Protein AF-A0A921F370-F1 (afdb_monomer_lite)

pLDDT: mean 75.68, std 11.94, range [37.0, 89.0]

Structure (mmCIF, N/CA/C/O backbone):
data_AF-A0A921F370-F1
#
_entry.id   AF-A0A921F370-F1
#
loop_
_atom_site.group_PDB
_atom_site.id
_atom_site.type_symbol
_atom_site.label_atom_id
_atom_site.label_alt_id
_atom_site.label_comp_id
_atom_site.label_asym_id
_atom_site.label_entity_id
_atom_site.label_seq_id
_atom_site.pdbx_PDB_ins_code
_atom_site.Cartn_x
_atom_site.Cartn_y
_atom_site.Cartn_z
_atom_site.occupancy
_atom_site.B_iso_or_equiv
_atom_site.auth_seq_id
_atom_site.auth_comp_id
_atom_site.auth_asym_id
_atom_site.auth_atom_id
_atom_site.pdbx_PDB_model_num
ATOM 1 N N . MET A 1 1 ? 22.109 23.827 -42.192 1.00 37.00 1 MET A N 1
ATOM 2 C CA . MET A 1 1 ? 22.769 22.874 -41.279 1.00 37.00 1 MET A CA 1
ATOM 3 C C . MET A 1 1 ? 21.914 22.791 -40.028 1.00 37.00 1 MET A C 1
ATOM 5 O O . MET A 1 1 ? 22.037 23.634 -39.156 1.00 37.00 1 MET A O 1
ATOM 9 N N . THR A 1 2 ? 20.949 21.877 -40.011 1.00 47.75 2 THR A N 1
ATOM 10 C CA . THR A 1 2 ? 20.129 21.580 -38.831 1.00 47.75 2 THR A CA 1
ATOM 11 C C . THR A 1 2 ? 20.802 20.440 -38.087 1.00 47.75 2 THR A C 1
ATOM 13 O O . THR A 1 2 ? 20.832 19.311 -38.572 1.00 47.75 2 THR A O 1
ATOM 16 N N . GLU A 1 3 ? 21.402 20.778 -36.955 1.00 40.38 3 GLU A N 1
ATOM 17 C CA . GLU A 1 3 ? 22.002 19.849 -36.009 1.00 40.38 3 GLU A CA 1
ATOM 18 C C . GLU A 1 3 ? 20.870 19.059 -35.333 1.00 40.38 3 GLU A C 1
ATOM 20 O O . GLU A 1 3 ? 20.044 19.623 -34.616 1.00 40.38 3 GLU A O 1
ATOM 25 N N . GLN A 1 4 ? 20.762 17.763 -35.640 1.00 41.47 4 GLN A N 1
ATOM 26 C CA . GLN A 1 4 ? 19.918 16.845 -34.877 1.00 41.47 4 GLN A CA 1
ATOM 27 C C . GLN A 1 4 ? 20.595 16.595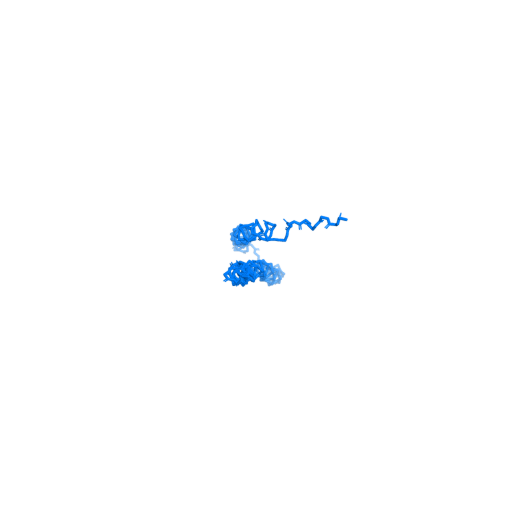 -33.531 1.00 41.47 4 GLN A C 1
ATOM 29 O O . GLN A 1 4 ? 21.703 16.065 -33.485 1.00 41.47 4 GLN A O 1
ATOM 34 N N . ALA A 1 5 ? 19.923 16.964 -32.443 1.00 44.94 5 ALA A N 1
ATOM 35 C CA . ALA A 1 5 ? 20.360 16.630 -31.097 1.00 44.94 5 ALA A CA 1
ATOM 36 C C . ALA A 1 5 ? 20.245 15.107 -30.865 1.00 44.94 5 ALA A C 1
ATOM 38 O O . ALA A 1 5 ? 19.146 14.559 -31.009 1.00 44.94 5 ALA A O 1
ATOM 39 N N . PRO A 1 6 ? 21.316 14.403 -30.455 1.00 48.66 6 PRO A N 1
ATOM 40 C CA . PRO A 1 6 ? 21.228 13.017 -30.013 1.00 48.66 6 PRO A CA 1
ATOM 41 C C . PRO A 1 6 ? 20.713 12.985 -28.563 1.00 48.66 6 PRO A C 1
ATOM 43 O O . PRO A 1 6 ? 21.480 12.812 -27.624 1.00 48.66 6 PRO A O 1
ATOM 46 N N . GLY A 1 7 ? 19.415 13.236 -28.361 1.00 49.53 7 GLY A N 1
ATOM 47 C CA . GLY A 1 7 ? 18.818 13.351 -27.018 1.00 49.53 7 GLY A CA 1
ATOM 48 C C . GLY A 1 7 ? 17.972 12.158 -26.561 1.00 49.53 7 GLY A C 1
ATOM 49 O O . GLY A 1 7 ? 17.786 11.973 -25.364 1.00 49.53 7 GLY A O 1
ATOM 50 N N . GLY A 1 8 ? 17.466 11.339 -27.490 1.00 54.97 8 GLY A N 1
ATOM 51 C CA . GLY A 1 8 ? 16.468 10.308 -27.175 1.00 54.97 8 GLY A CA 1
ATOM 52 C C . GLY A 1 8 ? 17.023 9.146 -26.353 1.00 54.97 8 GLY A C 1
ATOM 53 O O . GLY A 1 8 ? 16.539 8.873 -25.263 1.00 54.97 8 GLY A O 1
ATOM 54 N N . SER A 1 9 ? 18.080 8.488 -26.829 1.00 55.62 9 SER A N 1
ATOM 55 C CA . SER A 1 9 ? 18.563 7.248 -26.206 1.00 55.62 9 SER A CA 1
ATOM 56 C C . SER A 1 9 ? 19.241 7.446 -24.845 1.00 55.62 9 SER A C 1
ATOM 58 O O . SER A 1 9 ? 19.215 6.545 -24.022 1.00 55.62 9 SER A O 1
ATOM 60 N N . GLY A 1 10 ? 19.856 8.606 -24.585 1.00 56.28 10 GLY A N 1
ATOM 61 C CA . GLY A 1 10 ? 20.553 8.868 -23.316 1.00 56.28 10 GLY A CA 1
ATOM 62 C C . GLY A 1 10 ? 19.616 9.215 -22.155 1.00 56.28 10 GLY A C 1
ATOM 63 O O . GLY A 1 10 ? 19.874 8.814 -21.024 1.00 56.28 10 GLY A O 1
ATOM 64 N N . ALA A 1 11 ? 18.520 9.926 -22.439 1.00 57.53 11 ALA A N 1
ATOM 65 C CA . ALA A 1 11 ? 17.501 10.260 -21.447 1.00 57.53 11 ALA A CA 1
ATOM 66 C C . ALA A 1 11 ? 16.686 9.020 -21.039 1.00 57.53 11 ALA A C 1
ATOM 68 O O . ALA A 1 11 ? 16.521 8.761 -19.853 1.00 57.53 11 ALA A O 1
ATOM 69 N N . LEU A 1 12 ? 16.298 8.185 -22.012 1.00 57.19 12 LEU A N 1
ATOM 70 C CA . LEU A 1 12 ? 15.541 6.948 -21.765 1.00 57.19 12 LEU A CA 1
ATOM 71 C C . LEU A 1 12 ? 16.307 5.957 -20.866 1.00 57.19 12 LEU A C 1
ATOM 73 O O . LEU A 1 12 ? 15.733 5.343 -19.969 1.00 57.19 12 LEU A O 1
ATOM 77 N N . LYS A 1 13 ? 17.628 5.870 -21.048 1.00 55.50 13 LYS A N 1
ATOM 78 C CA . LYS A 1 13 ? 18.533 5.000 -20.280 1.00 55.50 13 LYS A CA 1
ATOM 79 C C . LYS A 1 13 ? 18.715 5.445 -18.826 1.00 55.50 13 LYS A C 1
ATOM 81 O O . LYS A 1 13 ? 18.933 4.620 -17.941 1.00 55.50 13 LYS A O 1
ATOM 86 N N . ALA A 1 14 ? 18.635 6.752 -18.574 1.00 59.56 14 ALA A N 1
ATOM 87 C CA . ALA A 1 14 ? 18.689 7.313 -17.227 1.00 59.56 14 ALA A CA 1
ATOM 88 C C . ALA A 1 14 ? 17.364 7.127 -16.466 1.00 59.56 14 ALA A C 1
ATOM 90 O O . ALA A 1 14 ? 17.381 7.030 -15.239 1.00 59.56 14 ALA A O 1
ATOM 91 N N . ASP A 1 15 ? 16.239 7.019 -17.179 1.00 67.62 15 ASP A N 1
ATOM 92 C CA . ASP A 1 15 ? 14.904 6.950 -16.581 1.00 67.62 15 ASP A CA 1
ATOM 93 C C . ASP A 1 15 ? 14.536 5.547 -16.058 1.00 67.62 15 ASP A C 1
ATOM 95 O O . ASP A 1 15 ? 13.873 5.448 -15.026 1.00 67.62 15 ASP A O 1
ATOM 99 N N . SER A 1 16 ? 14.999 4.449 -16.677 1.00 74.00 16 SER A N 1
ATOM 100 C CA . SER A 1 16 ? 14.668 3.079 -16.216 1.00 74.00 16 SER A CA 1
ATOM 101 C C . SER A 1 16 ? 15.132 2.785 -14.765 1.00 74.00 16 SER A C 1
ATOM 103 O O . SER A 1 16 ? 14.300 2.392 -13.937 1.00 74.00 16 SER A O 1
ATOM 105 N N . PRO A 1 17 ? 16.387 3.084 -14.358 1.00 76.81 17 PRO A N 1
ATOM 106 C CA . PRO A 1 17 ? 16.826 2.940 -12.961 1.00 76.81 17 PRO A CA 1
ATOM 107 C C . PRO A 1 17 ? 16.069 3.850 -11.981 1.00 76.81 17 PRO A C 1
ATOM 109 O O . PRO A 1 17 ? 15.836 3.483 -10.824 1.00 76.81 17 PRO A O 1
ATOM 112 N N . VAL A 1 18 ? 15.667 5.042 -12.436 1.00 81.75 18 VAL A N 1
ATOM 113 C CA . VAL A 1 18 ? 14.876 5.993 -11.641 1.00 81.75 18 VAL A CA 1
ATOM 114 C C . VAL A 1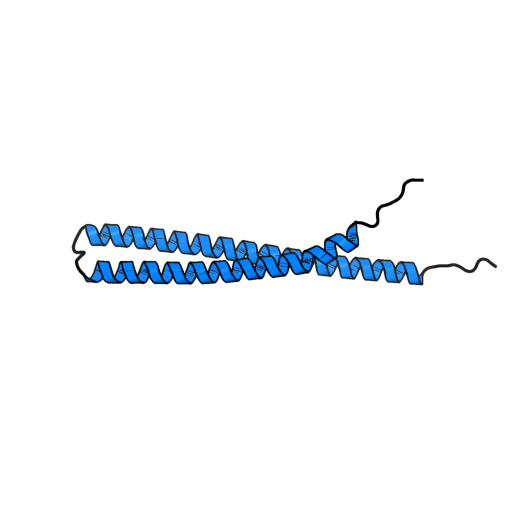 18 ? 13.475 5.438 -11.389 1.00 81.75 18 VAL A C 1
ATOM 116 O O . VAL A 1 18 ? 13.001 5.485 -10.254 1.00 81.75 18 VAL A O 1
ATOM 119 N N . LEU A 1 19 ? 12.834 4.847 -12.401 1.00 79.12 19 LEU A N 1
ATOM 120 C CA . LEU A 1 19 ? 11.514 4.222 -12.277 1.00 79.12 19 LEU A CA 1
ATOM 121 C C . LEU A 1 19 ? 11.533 3.005 -11.345 1.00 79.12 19 LEU A C 1
ATOM 123 O O . LEU A 1 19 ? 10.628 2.861 -10.523 1.00 79.12 19 LEU A O 1
ATOM 127 N N . GLN A 1 20 ? 12.574 2.171 -11.404 1.00 80.69 20 GLN A N 1
ATOM 128 C CA . GLN A 1 20 ? 12.743 1.046 -10.473 1.00 80.69 20 GLN A CA 1
ATOM 129 C C . GLN A 1 20 ? 12.940 1.523 -9.030 1.00 80.69 20 GLN A C 1
ATOM 131 O O . GLN A 1 20 ? 12.311 1.001 -8.108 1.00 80.69 20 GLN A O 1
ATOM 136 N N . THR A 1 21 ? 13.759 2.559 -8.835 1.00 81.88 21 THR A N 1
ATOM 137 C CA . THR A 1 21 ? 13.966 3.179 -7.518 1.00 81.88 21 THR A CA 1
ATOM 138 C C . THR A 1 21 ? 12.663 3.766 -6.974 1.00 81.88 21 THR A C 1
ATOM 140 O O . THR A 1 21 ? 12.327 3.564 -5.807 1.00 81.88 21 THR A O 1
ATOM 143 N N . ALA A 1 22 ? 11.893 4.452 -7.822 1.00 77.88 22 ALA A N 1
ATOM 144 C CA . ALA A 1 22 ? 10.595 5.006 -7.458 1.00 77.88 22 ALA A CA 1
ATOM 145 C C . ALA A 1 22 ? 9.590 3.908 -7.075 1.00 77.88 22 ALA A C 1
ATOM 147 O O . ALA A 1 22 ? 8.915 4.042 -6.056 1.00 77.88 22 ALA A O 1
ATOM 148 N N . ALA A 1 23 ? 9.530 2.804 -7.828 1.00 80.25 23 ALA A N 1
ATOM 149 C CA . ALA A 1 23 ? 8.680 1.661 -7.494 1.00 80.25 23 ALA A CA 1
ATOM 150 C C . ALA A 1 23 ? 9.051 1.059 -6.128 1.00 80.25 23 ALA A C 1
ATOM 152 O O . ALA A 1 23 ? 8.174 0.868 -5.289 1.00 80.25 23 ALA A O 1
ATOM 153 N N . GLY A 1 24 ? 10.346 0.865 -5.855 1.00 83.50 24 GLY A N 1
ATOM 154 C CA . GLY A 1 24 ? 10.812 0.387 -4.549 1.00 83.50 24 GLY A CA 1
ATOM 155 C C . GLY A 1 24 ? 10.479 1.343 -3.395 1.00 83.50 24 GLY A C 1
ATOM 156 O O . GLY A 1 24 ? 10.118 0.904 -2.303 1.00 83.50 24 GLY A O 1
ATOM 157 N N . HIS A 1 25 ? 10.527 2.658 -3.627 1.00 81.88 25 HIS A N 1
ATOM 158 C CA . HIS A 1 25 ? 10.097 3.644 -2.632 1.00 81.88 25 HIS A CA 1
ATOM 159 C C . HIS A 1 25 ? 8.587 3.565 -2.352 1.00 81.88 25 HIS A C 1
ATOM 161 O O . HIS A 1 25 ? 8.158 3.702 -1.203 1.00 81.88 25 HIS A O 1
ATOM 167 N N . VAL A 1 26 ? 7.773 3.321 -3.383 1.00 82.56 26 VAL A N 1
ATOM 168 C CA . VAL A 1 26 ? 6.325 3.105 -3.235 1.00 82.56 26 VAL A CA 1
ATOM 169 C C . VAL A 1 26 ? 6.045 1.837 -2.428 1.00 82.56 26 VAL A C 1
ATOM 171 O O . VAL A 1 26 ? 5.231 1.894 -1.506 1.00 82.56 26 VAL A O 1
ATOM 174 N N . ASP A 1 27 ? 6.754 0.739 -2.698 1.00 82.12 27 ASP A N 1
ATOM 175 C CA . ASP A 1 27 ? 6.629 -0.507 -1.929 1.00 82.12 27 ASP A CA 1
ATOM 176 C C . ASP A 1 27 ? 6.957 -0.278 -0.444 1.00 82.12 27 ASP A C 1
ATOM 178 O O . ASP A 1 27 ? 6.154 -0.600 0.432 1.00 82.12 27 ASP A O 1
ATOM 182 N N . SER A 1 28 ? 8.089 0.371 -0.152 1.00 86.44 28 SER A N 1
ATOM 183 C CA . SER A 1 28 ? 8.498 0.679 1.225 1.00 86.44 28 SER A CA 1
ATOM 184 C C . SER A 1 28 ? 7.501 1.602 1.939 1.00 86.44 28 SER A C 1
ATOM 186 O O . SER A 1 28 ? 7.176 1.403 3.112 1.00 86.44 28 SER A O 1
ATOM 188 N N . THR A 1 29 ? 6.945 2.582 1.222 1.00 82.69 29 THR A N 1
ATOM 189 C CA . THR A 1 29 ? 5.894 3.459 1.757 1.00 82.69 29 THR A CA 1
ATOM 190 C C . THR A 1 29 ? 4.623 2.667 2.079 1.00 82.69 29 THR A C 1
ATOM 192 O O . THR A 1 29 ? 4.011 2.879 3.127 1.00 82.69 29 THR A O 1
ATOM 195 N N . ASN A 1 30 ? 4.236 1.726 1.215 1.00 81.56 30 ASN A N 1
ATOM 196 C CA . ASN A 1 30 ? 3.080 0.856 1.421 1.00 81.56 30 ASN A CA 1
ATOM 197 C C . ASN A 1 30 ? 3.253 -0.067 2.645 1.00 81.56 30 ASN A C 1
ATOM 199 O O . ASN A 1 30 ? 2.311 -0.255 3.420 1.00 81.56 30 ASN A O 1
ATOM 203 N N . GLU A 1 31 ? 4.458 -0.595 2.868 1.00 86.19 31 GLU A N 1
ATOM 204 C CA . GLU A 1 31 ? 4.796 -1.370 4.071 1.00 86.19 31 GLU A CA 1
ATOM 205 C C . GLU A 1 31 ? 4.699 -0.520 5.345 1.00 86.19 31 GLU A C 1
ATOM 207 O O . GLU A 1 31 ? 4.058 -0.930 6.318 1.00 86.19 31 GLU A O 1
ATOM 212 N N . ALA A 1 32 ? 5.267 0.690 5.332 1.00 84.56 32 ALA A N 1
ATOM 213 C CA . ALA A 1 32 ? 5.215 1.610 6.468 1.00 84.56 32 ALA A CA 1
ATOM 214 C C . ALA A 1 32 ? 3.771 1.996 6.828 1.00 84.56 32 ALA A C 1
ATOM 216 O O . ALA A 1 32 ? 3.385 1.979 8.000 1.00 84.56 32 ALA A O 1
ATOM 217 N N . ILE A 1 33 ? 2.951 2.286 5.814 1.00 83.75 33 ILE A N 1
ATOM 218 C CA . ILE A 1 33 ? 1.518 2.544 5.975 1.00 83.75 33 ILE A CA 1
ATOM 219 C C . ILE A 1 33 ? 0.832 1.323 6.589 1.00 83.75 33 ILE A C 1
ATOM 221 O O . ILE A 1 33 ? 0.152 1.460 7.601 1.00 83.75 33 ILE A O 1
ATOM 225 N N . SER A 1 34 ? 1.054 0.122 6.053 1.00 82.62 34 SER A N 1
ATOM 226 C CA . SER A 1 34 ? 0.455 -1.115 6.576 1.00 82.62 34 SER A CA 1
ATOM 227 C C . SER A 1 34 ? 0.801 -1.365 8.052 1.00 82.62 34 SER A C 1
ATOM 229 O O . SER A 1 34 ? -0.068 -1.753 8.843 1.00 82.62 34 SER A O 1
ATOM 231 N N . GLY A 1 35 ? 2.039 -1.069 8.457 1.00 88.19 35 GLY A N 1
ATOM 232 C CA . GLY A 1 35 ? 2.463 -1.110 9.858 1.00 88.19 35 GLY A CA 1
ATOM 233 C C . GLY A 1 35 ? 1.703 -0.110 10.733 1.00 88.19 35 GLY A C 1
ATOM 234 O O . GLY A 1 35 ? 1.162 -0.484 11.776 1.00 88.19 35 GLY A O 1
ATOM 235 N N . GLN A 1 36 ? 1.584 1.140 10.283 1.00 85.69 36 GLN A N 1
ATOM 236 C CA . GLN A 1 36 ? 0.848 2.178 11.009 1.00 85.69 36 GLN A CA 1
ATOM 237 C C . GLN A 1 36 ? -0.638 1.836 11.150 1.00 85.69 36 GLN A C 1
ATOM 239 O O . GLN A 1 36 ? -1.235 2.059 12.203 1.00 85.69 36 GLN A O 1
ATOM 244 N N . LEU A 1 37 ? -1.236 1.256 10.111 1.00 82.81 37 LEU A N 1
ATOM 245 C CA . LEU A 1 37 ? -2.635 0.847 10.129 1.00 82.81 37 LEU A CA 1
ATOM 246 C C . LEU A 1 37 ? -2.882 -0.283 11.135 1.00 82.81 37 LEU A C 1
ATOM 248 O O . LEU A 1 37 ? -3.868 -0.254 11.872 1.00 82.81 37 LEU A O 1
ATOM 252 N N . THR A 1 38 ? -1.954 -1.239 11.206 1.00 86.06 38 THR A N 1
ATOM 253 C CA . THR A 1 38 ? -1.972 -2.325 12.198 1.00 86.06 38 THR A CA 1
ATOM 254 C C . THR A 1 38 ? -1.846 -1.774 13.617 1.00 86.06 38 THR A C 1
ATOM 256 O O . THR A 1 38 ? -2.595 -2.176 14.507 1.00 86.06 38 THR A O 1
ATOM 259 N N . TYR A 1 39 ? -0.946 -0.810 13.825 1.00 87.88 39 TYR A N 1
ATOM 260 C CA . TYR A 1 39 ? -0.777 -0.141 15.113 1.00 87.88 39 TYR A CA 1
ATOM 261 C C . TYR A 1 39 ? -2.054 0.583 15.557 1.00 87.88 39 TYR A C 1
ATOM 263 O O . TYR A 1 39 ? -2.524 0.367 16.674 1.00 87.88 39 TYR A O 1
ATOM 271 N N . VAL A 1 40 ? -2.647 1.397 14.675 1.00 83.12 40 VAL A N 1
ATOM 272 C CA . VAL A 1 40 ? -3.899 2.110 14.967 1.00 83.12 40 VAL A CA 1
ATOM 273 C C . VAL A 1 40 ? -4.996 1.119 15.335 1.00 83.12 40 VAL A C 1
ATOM 275 O O . VAL A 1 40 ? -5.669 1.322 16.344 1.00 83.12 40 VAL A O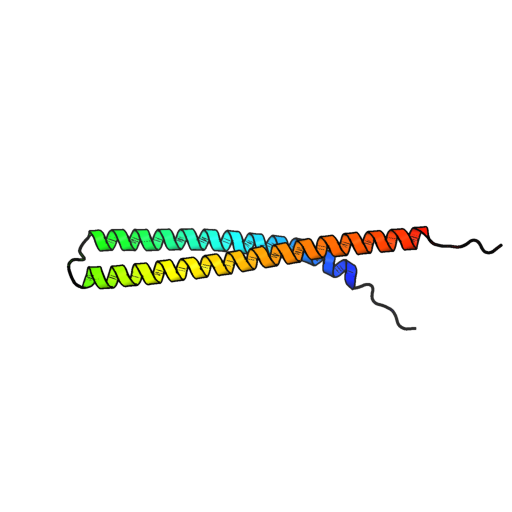 1
ATOM 278 N N . ARG A 1 41 ? -5.134 0.016 14.589 1.00 83.06 41 ARG A N 1
ATOM 279 C CA . ARG A 1 41 ? -6.113 -1.024 14.915 1.00 83.06 41 ARG A CA 1
ATOM 280 C C . ARG A 1 41 ? -5.871 -1.647 16.292 1.00 83.06 41 ARG A C 1
ATOM 282 O O . ARG A 1 41 ? -6.821 -1.788 17.050 1.00 83.06 41 ARG A O 1
ATOM 289 N N . GLY A 1 42 ? -4.622 -1.929 16.657 1.00 86.19 42 GLY A N 1
ATOM 290 C CA . GLY A 1 42 ? -4.284 -2.454 17.983 1.00 86.19 42 GLY A CA 1
ATOM 291 C C . GLY A 1 42 ? -4.670 -1.513 19.132 1.00 86.19 42 GLY A C 1
ATOM 292 O O . GLY A 1 42 ? -5.274 -1.950 20.111 1.00 86.19 42 GLY A O 1
ATOM 293 N N . VAL A 1 43 ? -4.387 -0.212 18.998 1.00 84.56 43 VAL A N 1
ATOM 294 C CA . VAL A 1 43 ? -4.797 0.811 19.984 1.00 84.56 43 VAL A CA 1
ATOM 295 C C . VAL A 1 43 ? -6.319 0.856 20.122 1.00 84.56 43 VAL A C 1
ATOM 297 O O . VAL A 1 43 ? -6.862 0.940 21.223 1.00 84.56 43 VAL A O 1
ATOM 300 N N . VAL A 1 44 ? -7.004 0.790 18.986 1.00 75.81 44 VAL A N 1
ATOM 301 C CA . VAL A 1 44 ? -8.458 0.851 18.862 1.00 75.81 44 VAL A CA 1
ATOM 302 C C . VAL A 1 44 ? -9.121 -0.383 19.497 1.00 75.81 44 VAL A C 1
ATOM 304 O O . VAL A 1 44 ? -10.035 -0.225 20.309 1.00 75.81 44 VAL A O 1
ATOM 307 N N . ASP A 1 45 ? -8.602 -1.587 19.251 1.00 79.94 45 ASP A N 1
ATOM 308 C CA . ASP A 1 45 ? -9.067 -2.837 19.872 1.00 79.94 45 ASP A CA 1
ATOM 309 C C . ASP A 1 45 ? -8.832 -2.848 21.396 1.00 79.94 45 ASP A C 1
ATOM 311 O O . ASP A 1 45 ? -9.704 -3.264 22.167 1.00 79.94 45 ASP A O 1
ATOM 315 N N . GLN A 1 46 ? -7.690 -2.326 21.858 1.00 82.31 46 GLN A N 1
ATOM 316 C CA . GLN A 1 46 ? -7.384 -2.202 23.286 1.00 82.31 46 GLN A CA 1
ATOM 317 C C . GLN A 1 46 ? -8.357 -1.255 24.005 1.00 82.31 46 GLN A C 1
ATOM 319 O O . GLN A 1 46 ? -8.755 -1.514 25.143 1.00 82.31 46 GLN A O 1
ATOM 324 N N . LEU A 1 47 ? -8.774 -0.176 23.338 1.00 74.69 47 LEU A N 1
ATOM 325 C CA . LEU A 1 47 ? -9.732 0.787 23.879 1.00 74.69 47 LEU A CA 1
ATOM 326 C C . LEU A 1 47 ? -11.161 0.218 23.918 1.00 74.69 47 LEU A C 1
ATOM 328 O O . LEU A 1 47 ? -11.888 0.440 24.890 1.00 74.69 47 LEU A O 1
ATOM 332 N N . ALA A 1 48 ? -11.546 -0.555 22.898 1.00 70.62 48 ALA A N 1
ATOM 333 C CA . ALA A 1 48 ? -12.847 -1.219 22.825 1.00 70.62 48 ALA A CA 1
ATOM 334 C C . ALA A 1 48 ? -13.026 -2.272 23.929 1.00 70.62 48 ALA A C 1
ATOM 336 O O . ALA A 1 48 ? -14.082 -2.322 24.566 1.00 70.62 48 ALA A O 1
ATOM 337 N N . GLY A 1 49 ? -11.978 -3.054 24.216 1.00 65.00 49 GLY A N 1
ATOM 338 C CA . GLY A 1 49 ? -11.975 -4.048 25.294 1.00 65.00 49 GLY A CA 1
ATOM 339 C C . GLY A 1 49 ? -12.133 -3.457 26.700 1.00 65.00 49 GLY A C 1
ATOM 340 O O . GLY A 1 49 ? -12.516 -4.173 27.623 1.00 65.00 49 GLY A O 1
ATOM 341 N N . ALA A 1 50 ? -11.881 -2.154 26.873 1.00 64.31 50 ALA A N 1
ATOM 342 C CA . ALA A 1 50 ? -11.872 -1.509 28.179 1.00 64.31 50 ALA A CA 1
ATOM 343 C C . ALA A 1 50 ? -13.222 -0.913 28.627 1.00 64.31 50 ALA A C 1
ATOM 345 O O . ALA A 1 50 ? -13.397 -0.745 29.834 1.00 64.31 50 ALA A O 1
ATOM 346 N N . SER A 1 51 ? -14.173 -0.554 27.739 1.00 62.03 51 SER A N 1
ATOM 347 C CA . SER A 1 51 ? -15.410 0.144 28.196 1.00 62.03 51 SER A CA 1
ATOM 348 C C . SER A 1 51 ? -16.586 0.335 27.216 1.00 62.03 51 SER A C 1
ATOM 350 O O . SER A 1 51 ? -17.505 1.092 27.524 1.00 62.03 51 SER A O 1
ATOM 352 N N . TRP A 1 52 ? -16.637 -0.293 26.041 1.00 61.12 52 TRP A N 1
ATOM 353 C CA . TRP A 1 52 ? -17.601 0.139 25.014 1.00 61.12 52 TRP A CA 1
ATOM 354 C C . TRP A 1 52 ? -18.812 -0.805 24.946 1.00 61.12 52 TRP A C 1
ATOM 356 O O . TRP A 1 52 ? -18.828 -1.755 24.173 1.00 61.12 52 TRP A O 1
ATOM 366 N N . GLN A 1 53 ? -19.841 -0.561 25.768 1.00 67.88 53 GLN A N 1
ATOM 367 C CA . GLN A 1 53 ? -21.121 -1.290 25.714 1.00 67.88 53 GLN A CA 1
ATOM 368 C C . GLN A 1 53 ? -22.232 -0.429 25.090 1.00 67.88 53 GLN A C 1
ATOM 370 O O . GLN A 1 53 ? -22.316 0.774 25.328 1.00 67.88 53 GLN A O 1
ATOM 375 N N . GLY A 1 54 ? -23.113 -1.051 24.299 1.00 72.00 54 GLY A N 1
ATOM 376 C CA . GLY A 1 54 ? -24.291 -0.398 23.714 1.00 72.00 54 GLY A CA 1
ATOM 377 C C . GLY A 1 54 ? -24.014 0.353 22.405 1.00 72.00 54 GLY A C 1
ATOM 378 O O . GLY A 1 54 ? -23.317 -0.145 21.525 1.00 72.00 54 GLY A O 1
ATOM 379 N N . SER A 1 55 ? -24.581 1.553 22.248 1.00 70.44 55 SER A N 1
ATOM 380 C CA . SER A 1 55 ? -24.523 2.354 21.009 1.00 70.44 55 SER A CA 1
ATOM 381 C C . SER A 1 55 ? -23.102 2.735 20.568 1.00 70.44 55 SER A C 1
ATOM 383 O O . SER A 1 55 ? -22.849 2.858 19.368 1.00 70.44 55 SER A O 1
ATOM 385 N N . ALA A 1 56 ? -22.166 2.858 21.515 1.00 70.06 56 ALA A N 1
ATOM 386 C CA . ALA A 1 56 ? -20.752 3.111 21.236 1.00 70.06 56 ALA A CA 1
ATOM 387 C C . ALA A 1 56 ? -20.087 1.953 20.470 1.00 70.06 56 ALA A C 1
ATOM 389 O O . ALA A 1 56 ? -19.292 2.199 19.566 1.00 70.06 56 ALA A O 1
ATOM 390 N N . ALA A 1 57 ? -20.461 0.700 20.761 1.00 73.25 57 ALA A N 1
ATOM 391 C CA . ALA A 1 57 ? -19.935 -0.472 20.059 1.00 73.25 57 ALA A CA 1
ATOM 392 C C . ALA A 1 57 ? -20.385 -0.507 18.589 1.00 73.25 57 ALA A C 1
ATOM 394 O O . ALA A 1 57 ? -19.594 -0.804 17.696 1.00 73.25 57 ALA A O 1
ATOM 395 N N . THR A 1 58 ? -21.639 -0.136 18.311 1.00 79.88 58 THR A N 1
ATOM 396 C CA . THR A 1 58 ? -22.161 -0.069 16.937 1.00 79.88 58 THR A CA 1
ATOM 397 C C . THR A 1 58 ? -21.498 1.042 16.126 1.00 79.88 58 THR A C 1
ATOM 399 O O . THR A 1 58 ? -21.140 0.830 14.968 1.00 79.88 58 THR A O 1
ATOM 402 N N . ALA A 1 59 ? -21.313 2.227 16.718 1.00 78.19 59 ALA A N 1
ATOM 403 C CA . ALA A 1 59 ? -20.610 3.330 16.062 1.00 78.19 59 ALA A CA 1
ATOM 404 C C . ALA A 1 59 ? -19.156 2.950 15.740 1.00 78.19 59 ALA A C 1
ATOM 406 O O . ALA A 1 59 ? -18.682 3.190 14.632 1.00 78.19 59 ALA A O 1
ATOM 407 N N . PHE A 1 60 ? -18.487 2.280 16.677 1.00 75.56 60 PHE A N 1
ATOM 408 C CA . PHE A 1 60 ? -17.137 1.764 16.502 1.00 75.56 60 PHE A CA 1
ATOM 409 C C . PHE A 1 60 ? -17.032 0.727 15.380 1.00 75.56 60 PHE A C 1
ATOM 411 O O . PHE A 1 60 ? -16.179 0.857 14.509 1.00 75.56 60 PHE A O 1
ATOM 418 N N . ALA A 1 61 ? -17.931 -0.261 15.341 1.00 80.56 61 ALA A N 1
ATOM 419 C CA . ALA A 1 61 ? -17.951 -1.268 14.278 1.00 80.56 61 ALA A CA 1
ATOM 420 C C . ALA A 1 61 ? -18.083 -0.632 12.882 1.00 80.56 61 ALA A C 1
ATOM 422 O O . ALA A 1 61 ? -17.479 -1.096 11.911 1.00 80.56 61 ALA A O 1
ATOM 423 N N . ARG A 1 62 ? -18.836 0.469 12.789 1.00 85.00 62 ARG A N 1
ATOM 424 C CA . ARG A 1 62 ? -18.987 1.244 11.555 1.00 85.00 62 ARG A CA 1
ATOM 425 C C . ARG A 1 62 ? -17.688 1.939 11.157 1.00 85.00 62 ARG A C 1
ATOM 427 O O . ARG A 1 62 ? -17.248 1.771 10.027 1.00 85.00 62 ARG A O 1
ATOM 434 N N . VAL A 1 63 ? -17.036 2.616 12.105 1.00 83.25 63 VAL A N 1
ATOM 435 C CA . VAL A 1 63 ? -15.719 3.237 11.889 1.00 83.25 63 VAL A CA 1
ATOM 436 C C . VAL A 1 63 ? -14.684 2.197 11.458 1.00 83.25 63 VAL A C 1
ATOM 438 O O . VAL A 1 63 ? -13.925 2.462 10.534 1.00 83.25 63 VAL A O 1
ATOM 441 N N . MET A 1 64 ? -14.686 1.002 12.054 1.00 83.25 64 MET A N 1
ATOM 442 C CA . MET A 1 64 ? -13.772 -0.075 11.658 1.00 83.25 64 MET A CA 1
ATOM 443 C C . MET A 1 64 ? -14.027 -0.581 10.240 1.00 83.25 64 MET A C 1
ATOM 445 O O . MET A 1 64 ? -13.081 -0.840 9.504 1.00 83.25 64 MET A O 1
ATOM 449 N N . THR A 1 65 ? -15.291 -0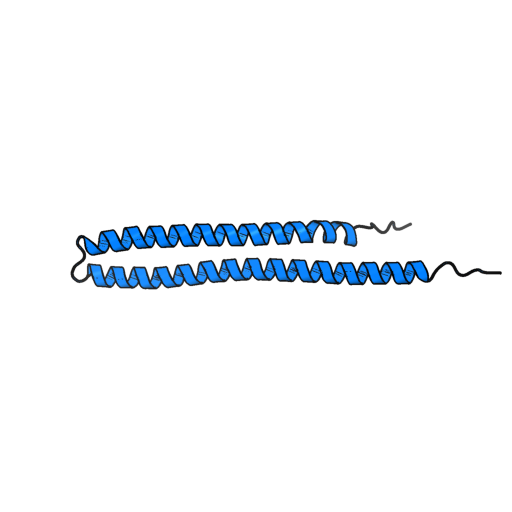.664 9.828 1.00 87.50 65 THR A N 1
ATOM 450 C CA . THR A 1 65 ? -15.647 -1.036 8.451 1.00 87.50 65 THR A CA 1
ATOM 451 C C . THR A 1 65 ? -15.181 0.027 7.453 1.00 87.50 65 THR A C 1
ATOM 453 O O . THR A 1 65 ? -14.589 -0.298 6.423 1.00 87.50 65 THR A O 1
ATOM 456 N N . ASP A 1 66 ? -15.416 1.304 7.765 1.00 83.44 66 ASP A N 1
ATOM 457 C CA . ASP A 1 66 ? -14.999 2.426 6.918 1.00 83.44 66 ASP A CA 1
ATOM 458 C C . ASP A 1 66 ? -13.469 2.519 6.826 1.00 83.44 66 ASP A C 1
ATOM 460 O O . ASP A 1 66 ? -12.916 2.755 5.748 1.00 83.44 66 ASP A O 1
ATOM 464 N N . TRP A 1 67 ? -12.787 2.272 7.945 1.00 80.81 67 TRP A N 1
ATOM 465 C CA . TRP A 1 67 ? -11.336 2.178 8.037 1.00 80.81 67 TRP A CA 1
ATOM 466 C C . TRP A 1 67 ? -10.777 1.070 7.146 1.00 80.81 67 TRP A C 1
ATOM 468 O O . TRP A 1 67 ? -9.935 1.354 6.296 1.00 80.81 67 TRP A O 1
ATOM 478 N N . ASP A 1 68 ? -11.278 -0.162 7.272 1.00 82.38 68 ASP A N 1
ATOM 479 C CA . ASP A 1 68 ? -10.822 -1.299 6.462 1.00 82.38 68 ASP A CA 1
ATOM 480 C C . ASP A 1 68 ? -10.997 -1.013 4.959 1.00 82.38 68 ASP A C 1
ATOM 482 O O . ASP A 1 68 ? -10.113 -1.299 4.146 1.00 82.38 68 ASP A O 1
ATOM 486 N N . GLY A 1 69 ? -12.095 -0.348 4.586 1.00 88.50 69 GLY A N 1
ATOM 487 C CA . GLY A 1 69 ? -12.317 0.122 3.220 1.00 88.50 69 GLY A CA 1
ATOM 488 C C . GLY A 1 69 ? -11.315 1.190 2.762 1.00 88.50 69 GLY A C 1
ATOM 489 O O . GLY A 1 69 ? -10.851 1.150 1.621 1.00 88.50 69 GLY A O 1
ATOM 490 N N . ALA A 1 70 ? -10.965 2.149 3.621 1.00 81.69 70 ALA A N 1
ATOM 491 C CA . ALA A 1 70 ? -9.971 3.177 3.310 1.00 81.69 70 ALA A CA 1
ATOM 492 C C . ALA A 1 70 ? -8.567 2.578 3.129 1.00 81.69 70 ALA A C 1
ATOM 494 O O . ALA A 1 70 ? -7.868 2.937 2.179 1.00 81.69 70 ALA A O 1
ATOM 495 N N . VAL A 1 71 ? -8.195 1.617 3.977 1.00 81.62 71 VAL A N 1
ATOM 496 C CA . VAL A 1 71 ? -6.934 0.869 3.889 1.00 81.62 71 VAL A CA 1
ATOM 497 C C . VAL A 1 71 ? -6.821 0.114 2.574 1.00 81.62 71 VAL A C 1
ATOM 499 O O . VAL A 1 71 ? -5.823 0.250 1.867 1.00 81.62 71 VAL A O 1
ATOM 502 N N . ALA A 1 72 ? -7.856 -0.645 2.211 1.00 85.81 72 ALA A N 1
ATOM 503 C CA . ALA A 1 72 ? -7.853 -1.414 0.973 1.00 85.81 72 ALA A CA 1
ATOM 504 C C . ALA A 1 72 ? -7.672 -0.514 -0.261 1.00 85.81 72 ALA A C 1
ATOM 506 O O . ALA A 1 72 ? -6.909 -0.847 -1.168 1.00 85.81 72 ALA A O 1
ATOM 507 N N . ARG A 1 73 ? -8.328 0.655 -0.280 1.00 88.12 73 ARG A N 1
ATOM 508 C CA . ARG A 1 73 ? -8.183 1.637 -1.367 1.00 88.12 73 ARG A CA 1
ATOM 509 C C . ARG A 1 73 ? -6.775 2.219 -1.433 1.00 88.12 73 ARG A C 1
ATOM 511 O O . ARG A 1 73 ? -6.231 2.330 -2.526 1.00 88.12 73 ARG A O 1
ATOM 518 N N . LEU A 1 74 ? -6.196 2.581 -0.288 1.00 85.56 74 LEU A N 1
ATOM 519 C CA . LEU A 1 74 ? -4.848 3.143 -0.218 1.00 85.56 74 LEU A CA 1
ATOM 520 C C . LEU A 1 74 ? -3.802 2.142 -0.720 1.00 85.56 74 LEU A C 1
ATOM 522 O O . LEU A 1 74 ? -3.041 2.464 -1.630 1.00 85.56 74 LEU A O 1
ATOM 526 N N . ASN A 1 75 ? -3.825 0.916 -0.196 1.00 82.44 75 ASN A N 1
ATOM 527 C CA . ASN A 1 75 ? -2.898 -0.136 -0.610 1.00 82.44 75 ASN A CA 1
ATOM 528 C C . ASN A 1 75 ? -3.070 -0.483 -2.095 1.00 82.44 75 ASN A C 1
ATOM 530 O O . ASN A 1 75 ? -2.086 -0.633 -2.813 1.00 82.44 75 ASN A O 1
ATOM 534 N N . GLY A 1 76 ? -4.314 -0.557 -2.582 1.00 87.12 76 GLY A N 1
ATOM 535 C CA . GLY A 1 76 ? -4.595 -0.799 -3.997 1.00 87.12 76 GLY A CA 1
ATOM 536 C C . GLY A 1 76 ? -4.055 0.303 -4.912 1.00 87.12 76 GLY A C 1
ATOM 537 O O . GLY A 1 76 ? -3.466 0.003 -5.948 1.00 87.12 76 GLY A O 1
ATOM 538 N N . ALA A 1 77 ? -4.201 1.572 -4.523 1.00 89.00 77 ALA A N 1
ATOM 539 C CA . ALA A 1 77 ? -3.666 2.695 -5.286 1.00 89.00 77 ALA A CA 1
ATOM 540 C C . ALA A 1 77 ? -2.130 2.675 -5.338 1.00 89.00 77 ALA A C 1
ATOM 542 O O . ALA A 1 77 ? -1.555 2.848 -6.411 1.00 89.00 77 ALA A O 1
ATOM 543 N N . LEU A 1 78 ? -1.464 2.421 -4.206 1.00 85.44 78 LEU A N 1
ATOM 544 C CA . LEU A 1 78 ? -0.001 2.341 -4.140 1.00 85.44 78 LEU A CA 1
ATOM 545 C C . LEU A 1 78 ? 0.542 1.161 -4.953 1.00 85.44 78 LEU A C 1
ATOM 547 O O . LEU A 1 78 ? 1.470 1.343 -5.738 1.00 85.44 78 LEU A O 1
ATOM 551 N N . ALA A 1 79 ? -0.077 -0.016 -4.838 1.00 84.25 79 ALA A N 1
ATOM 552 C CA . ALA A 1 79 ? 0.288 -1.178 -5.642 1.00 84.25 79 ALA A CA 1
ATOM 553 C C . ALA A 1 79 ? 0.113 -0.910 -7.146 1.00 84.25 79 ALA A C 1
ATOM 555 O O . ALA A 1 79 ? 0.993 -1.244 -7.933 1.00 84.25 79 ALA A O 1
ATOM 556 N N . GLY A 1 80 ? -0.981 -0.248 -7.542 1.00 87.31 80 GLY A N 1
ATOM 557 C CA . GLY A 1 80 ? -1.211 0.143 -8.934 1.00 87.31 80 GLY A CA 1
ATOM 558 C C . GLY A 1 80 ? -0.164 1.127 -9.463 1.00 87.31 80 GLY A C 1
ATOM 559 O O . GLY A 1 80 ? 0.289 0.991 -10.596 1.00 87.31 80 GLY A O 1
ATOM 560 N N . ILE A 1 81 ? 0.273 2.086 -8.641 1.00 82.12 81 ILE A N 1
ATOM 561 C CA . ILE A 1 81 ? 1.359 3.009 -9.003 1.00 82.12 81 ILE A CA 1
ATOM 562 C C . ILE A 1 81 ? 2.677 2.246 -9.181 1.00 82.12 81 ILE A C 1
ATOM 564 O O . ILE A 1 81 ? 3.362 2.453 -10.181 1.00 82.12 81 ILE A O 1
ATOM 568 N N . ALA A 1 82 ? 3.029 1.354 -8.250 1.00 81.12 82 ALA A N 1
ATOM 569 C CA . ALA A 1 82 ? 4.248 0.550 -8.346 1.00 81.12 82 ALA A CA 1
ATOM 570 C C . ALA A 1 82 ? 4.249 -0.346 -9.595 1.00 81.12 82 ALA A C 1
ATOM 572 O O . ALA A 1 82 ? 5.257 -0.422 -10.297 1.00 81.12 82 ALA A O 1
ATOM 573 N N . ASP A 1 83 ? 3.116 -0.979 -9.907 1.00 85.56 83 ASP A N 1
ATOM 574 C CA . ASP A 1 83 ? 2.965 -1.812 -11.101 1.00 85.56 83 ASP A CA 1
ATOM 575 C C . ASP A 1 83 ? 3.101 -0.987 -12.386 1.00 85.56 83 ASP A C 1
ATOM 577 O O . ASP A 1 83 ? 3.892 -1.329 -13.264 1.00 85.56 83 ASP A O 1
ATOM 581 N N . GLN A 1 84 ? 2.442 0.174 -12.458 1.00 84.19 84 GLN A N 1
ATOM 582 C CA . GLN A 1 84 ? 2.561 1.074 -13.606 1.00 84.19 84 GLN A CA 1
ATOM 583 C C . GLN A 1 84 ? 4.005 1.551 -13.819 1.00 84.19 84 GLN A C 1
ATOM 585 O O . GLN A 1 84 ? 4.458 1.642 -14.960 1.00 84.19 84 GLN A O 1
ATOM 590 N N . LEU A 1 85 ? 4.748 1.836 -12.745 1.00 83.38 85 LEU A N 1
ATOM 591 C CA . LEU A 1 85 ? 6.163 2.210 -12.831 1.00 83.38 85 LEU A CA 1
ATOM 592 C C . LEU A 1 85 ? 7.027 1.060 -13.366 1.00 83.38 85 LEU A C 1
ATOM 594 O O . LEU A 1 85 ? 7.898 1.299 -14.203 1.00 83.38 85 LEU A O 1
ATOM 598 N N . ARG A 1 86 ? 6.767 -0.180 -12.937 1.00 83.00 86 ARG A N 1
ATOM 599 C CA . ARG A 1 86 ? 7.479 -1.373 -13.426 1.00 83.00 86 ARG A CA 1
ATOM 600 C C . ARG A 1 86 ? 7.168 -1.668 -14.891 1.00 83.00 86 ARG A C 1
ATOM 602 O O . ARG A 1 86 ? 8.097 -1.920 -15.650 1.00 83.00 86 ARG A O 1
ATOM 609 N N . VAL A 1 87 ? 5.899 -1.581 -15.298 1.00 85.00 87 VAL A N 1
ATOM 610 C CA . VAL A 1 87 ? 5.479 -1.722 -16.705 1.00 85.00 87 VAL A CA 1
ATOM 611 C C . VAL A 1 87 ? 6.126 -0.648 -17.574 1.00 85.00 87 VAL A C 1
ATOM 613 O O . VAL A 1 87 ? 6.600 -0.934 -18.669 1.00 85.00 87 VAL A O 1
ATOM 616 N N . ASN A 1 88 ? 6.188 0.591 -17.087 1.00 79.06 88 ASN A N 1
ATOM 617 C CA . ASN A 1 88 ? 6.869 1.656 -17.813 1.00 79.06 88 ASN A CA 1
ATOM 618 C C . ASN A 1 88 ? 8.365 1.342 -17.957 1.00 79.06 88 ASN A C 1
ATOM 620 O O . ASN A 1 88 ? 8.878 1.418 -19.067 1.00 79.06 88 ASN A O 1
ATOM 624 N N . SER A 1 89 ? 9.043 0.928 -16.879 1.00 78.94 89 SER A N 1
ATOM 625 C CA . SER A 1 89 ? 10.461 0.530 -16.913 1.00 78.94 89 SER A CA 1
ATOM 626 C C . SER A 1 89 ? 10.728 -0.613 -17.901 1.00 78.94 89 SER A C 1
ATOM 628 O O . SER A 1 89 ? 11.626 -0.481 -18.726 1.00 78.94 89 SER A O 1
ATOM 630 N N . SER A 1 90 ? 9.924 -1.681 -17.902 1.00 79.69 90 SER A N 1
ATOM 631 C CA . SER A 1 90 ? 10.129 -2.808 -18.824 1.00 79.69 90 SER A CA 1
ATOM 632 C C . SER A 1 90 ? 9.871 -2.444 -20.287 1.00 79.69 90 SER A C 1
ATOM 634 O O . SER A 1 90 ? 10.589 -2.911 -21.171 1.00 79.69 90 SER A O 1
ATOM 636 N N . ASN A 1 91 ? 8.882 -1.586 -20.555 1.00 79.69 91 ASN A N 1
ATOM 637 C CA . ASN A 1 91 ? 8.641 -1.062 -21.898 1.00 79.69 91 ASN A CA 1
ATOM 638 C C . ASN A 1 91 ? 9.832 -0.224 -22.386 1.00 79.69 91 ASN A C 1
ATOM 640 O O . ASN A 1 91 ? 10.224 -0.353 -23.542 1.00 79.69 91 ASN A O 1
ATOM 644 N N . TYR A 1 92 ? 10.438 0.594 -21.516 1.00 75.50 92 TYR A N 1
ATOM 645 C CA . TYR A 1 92 ? 11.647 1.344 -21.868 1.00 75.50 92 TYR A CA 1
ATOM 646 C C . TYR A 1 92 ? 12.825 0.421 -22.200 1.00 75.50 92 TYR A C 1
ATOM 648 O O . TYR A 1 92 ? 13.479 0.632 -23.222 1.00 75.50 92 TYR A O 1
ATOM 656 N N . ASP A 1 93 ? 13.060 -0.621 -21.397 1.00 77.12 93 ASP A N 1
ATOM 657 C CA . ASP A 1 93 ? 14.139 -1.587 -21.641 1.00 77.12 93 ASP A CA 1
ATOM 658 C C . ASP A 1 93 ? 13.958 -2.304 -23.000 1.00 77.12 93 ASP A C 1
ATOM 660 O O . ASP A 1 93 ? 14.915 -2.459 -23.764 1.00 77.12 93 ASP A O 1
ATOM 664 N N . ALA A 1 94 ? 12.721 -2.679 -23.348 1.00 80.31 94 ALA A N 1
ATOM 665 C CA . ALA A 1 94 ? 12.400 -3.337 -24.618 1.00 80.31 94 ALA A CA 1
ATOM 666 C C . ALA A 1 94 ? 12.602 -2.422 -25.843 1.00 80.31 94 ALA A C 1
ATOM 668 O O . ALA A 1 94 ? 13.160 -2.849 -26.860 1.00 80.31 94 ALA A O 1
ATOM 669 N N . GLU A 1 95 ? 12.178 -1.158 -25.756 1.00 80.38 95 GLU A N 1
ATOM 670 C CA . GLU A 1 95 ? 12.386 -0.164 -26.820 1.00 80.38 95 GLU A CA 1
ATOM 671 C C . GLU A 1 95 ? 13.880 0.141 -27.026 1.00 80.38 95 GLU A C 1
ATOM 673 O O . GLU A 1 95 ? 14.347 0.325 -28.156 1.00 80.38 95 GLU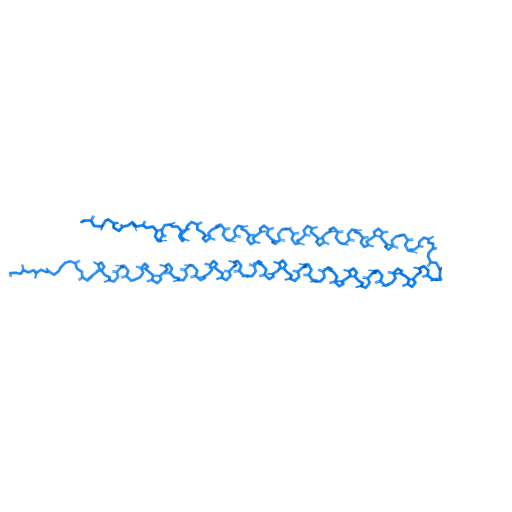 A O 1
ATOM 678 N N . GLU A 1 96 ? 14.672 0.134 -25.952 1.00 74.31 96 GLU A N 1
ATOM 679 C CA . GLU A 1 96 ? 16.120 0.309 -26.030 1.00 74.31 96 GLU A CA 1
ATOM 680 C C . GLU A 1 96 ? 16.826 -0.871 -26.718 1.00 74.31 96 GLU A C 1
ATOM 682 O O . GLU A 1 96 ? 17.684 -0.652 -27.588 1.00 74.31 96 GLU A O 1
ATOM 687 N N . GLU A 1 97 ? 16.470 -2.114 -26.389 1.00 80.88 97 GLU A N 1
ATOM 688 C CA . GLU A 1 97 ? 17.001 -3.294 -27.084 1.00 80.88 97 GLU A CA 1
ATOM 689 C C . GLU A 1 97 ? 16.669 -3.256 -28.579 1.00 80.88 97 GLU A C 1
ATOM 691 O O . GLU A 1 97 ? 17.548 -3.485 -29.421 1.00 80.88 97 GLU A O 1
ATOM 696 N N . ALA A 1 98 ? 15.430 -2.894 -28.926 1.00 82.38 98 ALA A N 1
ATOM 697 C CA . ALA A 1 98 ? 14.990 -2.766 -30.310 1.00 82.38 98 ALA A CA 1
ATOM 698 C C . ALA A 1 98 ? 15.783 -1.689 -31.070 1.00 82.38 98 ALA A C 1
ATOM 700 O O . ALA A 1 98 ? 16.249 -1.937 -32.191 1.00 82.38 98 ALA A O 1
ATOM 701 N N . ASN A 1 99 ? 15.994 -0.521 -30.457 1.00 79.56 99 ASN A N 1
ATOM 702 C CA . ASN A 1 99 ? 16.765 0.573 -31.045 1.00 79.56 99 ASN A CA 1
ATOM 703 C C . ASN A 1 99 ? 18.247 0.202 -31.212 1.00 79.56 99 ASN A C 1
ATOM 705 O O . ASN A 1 99 ? 18.830 0.408 -32.277 1.00 79.56 99 ASN A O 1
ATOM 709 N N . THR A 1 100 ? 18.852 -0.429 -30.204 1.00 82.56 100 THR A N 1
ATOM 710 C CA . THR A 1 100 ? 20.244 -0.897 -30.270 1.00 82.56 100 THR A CA 1
ATOM 711 C C . THR A 1 100 ? 20.422 -1.949 -31.368 1.00 82.56 100 THR A C 1
ATOM 713 O O . THR A 1 100 ? 21.354 -1.868 -32.170 1.00 82.56 100 THR A O 1
ATOM 716 N N . ALA A 1 101 ? 19.491 -2.899 -31.485 1.00 83.75 101 ALA A N 1
ATOM 717 C CA . ALA A 1 101 ? 19.488 -3.888 -32.559 1.00 83.75 101 ALA A CA 1
ATOM 718 C C . ALA A 1 101 ? 19.276 -3.258 -33.948 1.00 83.75 101 ALA A C 1
ATOM 720 O O . ALA A 1 101 ? 19.809 -3.754 -34.943 1.00 83.75 101 ALA A O 1
ATOM 721 N N . ALA A 1 102 ? 18.495 -2.180 -34.054 1.00 84.25 102 ALA A N 1
ATOM 722 C CA . ALA A 1 102 ? 18.330 -1.429 -35.298 1.00 84.25 102 ALA A CA 1
ATOM 723 C C . ALA A 1 102 ? 19.619 -0.691 -35.692 1.00 84.25 102 ALA A C 1
ATOM 725 O O . ALA A 1 102 ? 20.069 -0.831 -36.829 1.00 84.25 102 ALA A O 1
ATOM 726 N N . ILE A 1 103 ? 20.263 0.009 -34.753 1.00 82.31 103 ILE A N 1
ATOM 727 C CA . ILE A 1 103 ? 21.539 0.704 -34.982 1.00 82.31 103 ILE A CA 1
ATOM 728 C C . ILE A 1 103 ? 22.631 -0.284 -35.394 1.00 82.31 103 ILE A C 1
ATOM 730 O O . ILE A 1 103 ? 23.328 -0.041 -36.374 1.00 82.31 103 ILE A O 1
ATOM 734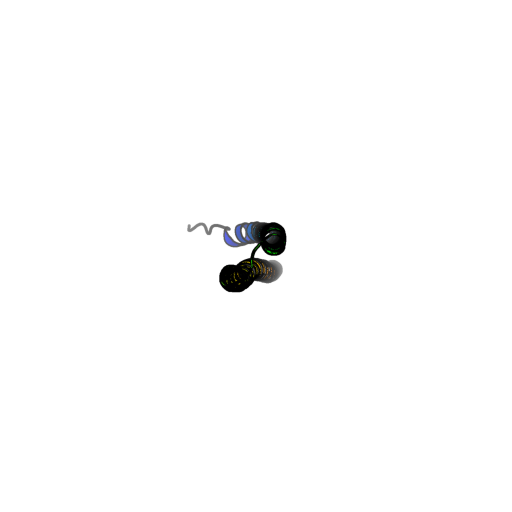 N N . ASN A 1 104 ? 22.743 -1.429 -34.717 1.00 83.88 104 ASN A N 1
ATOM 735 C CA . ASN A 1 104 ? 23.726 -2.460 -35.061 1.00 83.88 104 ASN A CA 1
ATOM 736 C C . ASN A 1 104 ? 23.509 -3.027 -36.473 1.00 83.88 104 ASN A C 1
ATOM 738 O O . ASN A 1 104 ? 24.477 -3.302 -37.178 1.00 83.88 104 ASN A O 1
ATOM 742 N N . ARG A 1 105 ? 22.249 -3.161 -36.912 1.00 81.75 105 ARG A N 1
ATOM 743 C CA . ARG A 1 105 ? 21.907 -3.574 -38.284 1.00 81.75 105 ARG A CA 1
ATOM 744 C C . ARG A 1 105 ? 22.230 -2.506 -39.326 1.00 81.75 105 ARG A C 1
ATOM 746 O O . ARG A 1 105 ? 22.638 -2.845 -40.428 1.00 81.75 105 ARG A O 1
ATOM 753 N N . VAL A 1 106 ? 22.058 -1.227 -38.999 1.00 82.38 106 VAL A N 1
ATOM 754 C CA . VAL A 1 106 ? 22.438 -0.120 -39.891 1.00 82.38 106 VAL A CA 1
ATOM 755 C C . VAL A 1 106 ? 23.962 0.014 -39.969 1.00 82.38 106 VAL A C 1
ATOM 757 O O . VAL A 1 106 ? 24.507 0.193 -41.054 1.00 82.38 106 VAL A O 1
ATOM 760 N N . GLY A 1 107 ? 24.662 -0.139 -38.842 1.00 74.31 107 GLY A N 1
ATOM 761 C CA . GLY A 1 107 ? 26.123 -0.102 -38.763 1.00 74.31 107 GLY A CA 1
ATOM 762 C C . GLY A 1 107 ? 26.810 -1.271 -39.473 1.00 74.31 107 GLY A C 1
ATOM 763 O O . GLY A 1 107 ? 27.908 -1.100 -39.990 1.00 74.31 107 GLY A O 1
ATOM 764 N N . SER A 1 108 ? 26.163 -2.438 -39.567 1.00 72.00 108 SER A N 1
ATOM 765 C CA . SER A 1 108 ? 26.652 -3.559 -40.382 1.00 72.00 108 SER A CA 1
ATOM 766 C C . SER A 1 108 ? 26.314 -3.433 -41.875 1.00 72.00 108 SER A C 1
ATOM 768 O O . SER A 1 108 ? 26.850 -4.190 -42.683 1.00 72.00 108 SER A O 1
ATOM 770 N N . ALA A 1 109 ? 25.468 -2.467 -42.253 1.00 70.75 109 ALA A N 1
ATOM 771 C CA . ALA A 1 109 ? 25.004 -2.238 -43.621 1.00 70.75 109 ALA A CA 1
ATOM 772 C C . ALA A 1 109 ? 25.738 -1.103 -44.378 1.00 70.75 109 ALA A C 1
ATOM 774 O O . ALA A 1 109 ? 25.356 -0.797 -45.508 1.00 70.75 109 ALA A O 1
ATOM 775 N N . GLY A 1 110 ? 26.803 -0.490 -43.833 1.00 57.31 110 GLY A N 1
ATOM 776 C CA . GLY A 1 110 ? 27.621 0.502 -44.560 1.00 57.31 110 GLY A CA 1
ATOM 777 C C . GLY A 1 110 ? 29.081 0.590 -44.081 1.00 57.31 110 GLY A C 1
ATOM 778 O O . GLY A 1 110 ? 29.325 0.337 -42.904 1.00 57.31 110 GLY A O 1
ATOM 779 N N . PRO A 1 111 ? 30.064 0.953 -44.943 1.00 64.00 111 PRO A N 1
ATOM 780 C CA . PRO A 1 111 ? 29.933 1.589 -46.258 1.00 64.00 111 PRO A CA 1
ATOM 781 C C . PRO A 1 111 ? 30.079 0.622 -47.445 1.00 64.00 111 PRO A C 1
ATOM 783 O O . PRO A 1 111 ? 30.936 -0.260 -47.461 1.00 64.00 111 PRO A O 1
ATOM 786 N N . LEU A 1 112 ? 29.266 0.854 -48.481 1.00 61.22 112 LEU A N 1
ATOM 787 C CA . LEU A 1 112 ? 29.406 0.214 -49.787 1.00 61.22 112 LEU A CA 1
ATOM 788 C C . LEU A 1 112 ? 30.690 0.697 -50.472 1.00 61.22 112 LEU A C 1
ATOM 790 O O . LEU A 1 112 ? 30.896 1.892 -50.676 1.00 61.22 112 LEU A O 1
ATOM 794 N N . HIS A 1 113 ? 31.535 -0.265 -50.828 1.00 64.81 113 HIS A N 1
ATOM 795 C CA . HIS A 1 113 ? 32.720 -0.089 -51.655 1.00 64.81 113 HIS A CA 1
ATOM 796 C C . HIS A 1 113 ? 32.266 0.328 -53.063 1.00 64.81 113 HIS A C 1
ATOM 798 O O . HIS A 1 113 ? 31.706 -0.483 -53.799 1.00 64.81 113 HIS A O 1
ATOM 804 N N . ILE A 1 114 ? 32.460 1.598 -53.422 1.00 58.59 114 ILE A N 1
ATOM 805 C CA . ILE A 1 114 ? 32.315 2.067 -54.804 1.00 58.59 114 ILE A CA 1
ATOM 806 C C . ILE A 1 114 ? 33.699 1.919 -55.441 1.00 58.59 114 ILE A C 1
ATOM 808 O O . ILE A 1 114 ? 34.622 2.645 -55.073 1.00 58.59 114 ILE A O 1
ATOM 812 N N . SER A 1 115 ? 33.844 0.902 -56.296 1.00 59.44 115 SER A N 1
ATOM 813 C CA . SER A 1 115 ? 34.990 0.721 -57.199 1.00 59.44 115 SER A CA 1
ATOM 814 C C . SER A 1 115 ? 34.923 1.679 -58.382 1.00 59.44 115 SER A C 1
ATOM 816 O O . SER A 1 115 ? 33.789 1.995 -58.809 1.00 59.44 115 SER A O 1
#

Foldseek 3Di:
DDDDDPDPLVVLVVVLVVLLVVLVVLVVVLVVVVVVLVVVVVVLVVVCVPDQDDPSVVVSVVVVVVSVVVNVVSSVVSVVSSVVSNVSSVVSVVVSVVVVVVVVVVVVVDDDDDD

Sequence (115 aa):
MTEQAPGGSGALKADSPVLQTAAGHVDSTNEAISGQLTYVRGVVDQLAGASWQGSAATAFARVMTDWDGAVARLNGALAGIADQLRVNSSNYDAEEEANTAAINRVGSAGPLHIS

Organism: NCBI:txid499555

InterPro domains:
  IPR010310 Type VII secretion system ESAT-6-like [PF06013] (12-94)
  IPR010310 Type VII secretion system ESAT-6-like [TIGR03930] (12-100)
  IPR036689 ESAT-6-like superfamily [SSF140453] (12-105)

Secondary structure (DSSP, 8-state):
-------HHHHHHHHHHHHHHHHHHHHHHHHHHHHHHHHHHHHHHHHHHHH--THHHHHHHHHHHHHHHHHHHHHHHHHHHHHHHHHHHHHHHHHHHHHHHHHHHHHTT------

Radius of gyration: 26.74 Å; chains: 1; bounding box: 60×27×85 Å